Protein AF-A0A7W8MFX2-F1 (afdb_monomer_lite)

Secondary structure (DSSP, 8-state):
--HHHHHHHHHHHHHHHTT---------S---TT-HHHHHHHHHHHHHHHTT-----PPPPP-

Radius of gyration: 16.23 Å; chains: 1; bounding box: 45×31×31 Å

pLDDT: mean 79.92, std 14.5, range [44.38, 97.06]

Organism: NCBI:txid472166

Sequence (63 aa):
MERAHRAKLQRRFGKHLKGKRVICLDIPDDYAFMQPELVALLEKKVARFLLPLREKVPPAGGG

Foldseek 3Di:
DDPVVVVVCCVVCVVVCVVPDDDDLPDDPPDDDPDPVVVVSCCVSCVVVCVVVPPDPDPDDDD

Structure (mmCIF, N/CA/C/O backbone):
data_AF-A0A7W8MFX2-F1
#
_entry.id   AF-A0A7W8MFX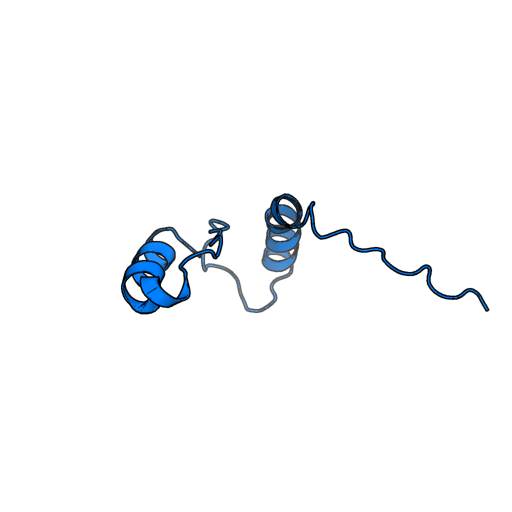2-F1
#
loop_
_atom_site.group_PDB
_atom_site.id
_atom_site.type_symbol
_atom_site.label_atom_id
_atom_site.label_alt_id
_atom_site.label_comp_id
_atom_site.label_asym_id
_atom_site.label_entity_id
_atom_site.label_seq_id
_atom_site.pdbx_PDB_ins_code
_atom_site.Cartn_x
_atom_site.Cartn_y
_atom_site.Cartn_z
_atom_site.occupancy
_atom_site.B_iso_or_equiv
_atom_site.auth_seq_id
_atom_site.auth_comp_id
_atom_site.auth_asym_id
_atom_site.auth_atom_id
_atom_site.pdbx_PDB_model_num
ATOM 1 N N . MET A 1 1 ? -3.817 -5.257 -3.052 1.00 60.69 1 MET A N 1
ATOM 2 C CA . MET A 1 1 ? -4.658 -4.866 -1.875 1.00 60.69 1 MET A CA 1
ATOM 3 C C . MET A 1 1 ? -6.065 -4.521 -2.350 1.00 60.69 1 MET A C 1
ATOM 5 O O . MET A 1 1 ? -6.400 -3.350 -2.521 1.00 60.69 1 MET A O 1
ATOM 9 N N . GLU A 1 2 ? -6.872 -5.546 -2.588 1.00 65.88 2 GLU A N 1
ATOM 10 C CA . GLU A 1 2 ? -8.256 -5.390 -3.038 1.00 65.88 2 GLU A CA 1
ATOM 11 C C . GLU A 1 2 ? -9.203 -5.024 -1.886 1.00 65.88 2 GLU A C 1
ATOM 13 O O . GLU A 1 2 ? -8.865 -5.145 -0.700 1.00 65.88 2 GLU A O 1
ATOM 18 N N . ARG A 1 3 ? -10.431 -4.607 -2.218 1.00 67.62 3 ARG A N 1
ATOM 19 C CA . ARG A 1 3 ? -11.471 -4.273 -1.225 1.00 67.62 3 ARG A CA 1
ATOM 20 C C . ARG A 1 3 ? -11.765 -5.427 -0.258 1.00 67.62 3 ARG A C 1
ATOM 22 O O . ARG A 1 3 ? -12.010 -5.177 0.924 1.00 67.62 3 ARG A O 1
ATOM 29 N N . ALA A 1 4 ? -11.664 -6.673 -0.721 1.00 74.00 4 ALA A N 1
ATOM 30 C CA . ALA A 1 4 ? -11.824 -7.862 0.115 1.00 74.00 4 ALA A CA 1
ATOM 31 C C . ALA A 1 4 ? -10.784 -7.924 1.253 1.00 74.00 4 ALA A C 1
ATOM 33 O O . ALA A 1 4 ? -11.116 -8.253 2.398 1.00 74.00 4 ALA A O 1
ATOM 34 N N . HIS A 1 5 ? -9.540 -7.515 0.985 1.00 73.06 5 HIS A N 1
ATOM 35 C CA . HIS A 1 5 ? -8.482 -7.467 1.997 1.00 73.06 5 HIS A CA 1
ATOM 36 C C . HIS A 1 5 ? -8.762 -6.403 3.062 1.00 73.06 5 HIS A C 1
ATOM 38 O O . HIS A 1 5 ? -8.520 -6.648 4.245 1.00 73.06 5 H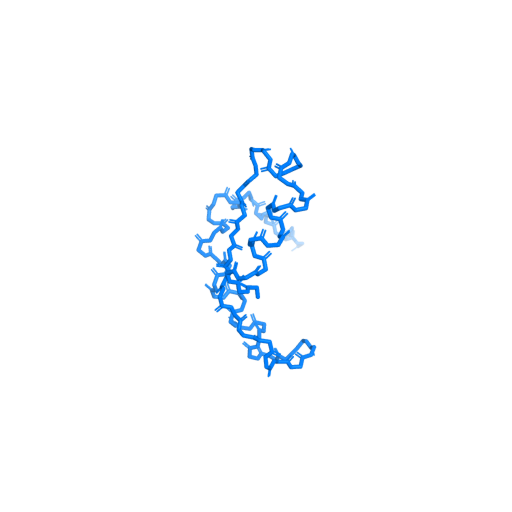IS A O 1
ATOM 44 N N . ARG A 1 6 ? -9.372 -5.269 2.689 1.00 76.81 6 ARG A N 1
ATOM 45 C CA . ARG A 1 6 ? -9.802 -4.241 3.654 1.00 76.81 6 ARG A CA 1
ATOM 46 C C . ARG A 1 6 ? -10.864 -4.760 4.616 1.00 76.81 6 ARG A C 1
ATOM 48 O O . ARG A 1 6 ? -10.747 -4.524 5.816 1.00 76.81 6 ARG A O 1
ATOM 55 N N . ALA A 1 7 ? -11.877 -5.461 4.110 1.00 82.19 7 ALA A N 1
ATOM 56 C CA . ALA A 1 7 ? -12.946 -6.011 4.944 1.00 82.19 7 ALA A CA 1
ATOM 57 C C . ALA A 1 7 ? -12.396 -7.039 5.949 1.00 82.19 7 ALA A C 1
ATOM 59 O O . ALA A 1 7 ? -12.691 -6.971 7.145 1.00 82.19 7 ALA A O 1
ATOM 60 N N . LYS A 1 8 ? -11.512 -7.938 5.491 1.00 85.31 8 LYS A N 1
ATOM 61 C CA . LYS A 1 8 ? -10.823 -8.912 6.354 1.00 85.31 8 LYS A CA 1
ATOM 62 C C . LYS A 1 8 ? -9.948 -8.225 7.411 1.00 85.31 8 LYS A C 1
ATOM 64 O O . LYS A 1 8 ? -9.960 -8.640 8.571 1.00 85.31 8 LYS A O 1
ATOM 69 N N . LEU A 1 9 ? -9.232 -7.163 7.032 1.00 84.88 9 LEU A N 1
ATOM 70 C CA . LEU A 1 9 ? -8.387 -6.379 7.935 1.00 84.88 9 LEU A CA 1
ATOM 71 C C . LEU A 1 9 ? -9.218 -5.661 9.009 1.00 84.88 9 LEU A C 1
ATOM 73 O O . LEU A 1 9 ? -8.897 -5.761 10.191 1.00 84.88 9 LEU A O 1
ATOM 77 N N . GLN A 1 10 ? -10.311 -4.995 8.627 1.00 84.19 10 GLN A N 1
ATOM 78 C CA . GLN A 1 10 ? -11.197 -4.317 9.579 1.00 84.19 10 GLN A CA 1
ATOM 79 C C . GLN A 1 10 ? -11.852 -5.292 10.556 1.00 84.19 10 GLN A C 1
ATOM 81 O O . GLN A 1 10 ? -11.874 -5.025 11.756 1.00 84.19 10 GLN A O 1
ATOM 86 N N . ARG A 1 11 ? -12.315 -6.450 10.074 1.00 87.75 11 ARG A N 1
ATOM 87 C CA . ARG A 1 11 ? -12.935 -7.472 10.926 1.00 87.75 11 ARG A CA 1
ATOM 88 C C . ARG A 1 11 ? -11.968 -8.038 11.970 1.00 87.75 11 ARG A C 1
ATOM 90 O O . ARG A 1 11 ? -12.375 -8.269 13.102 1.00 87.75 11 ARG A O 1
ATOM 97 N N . ARG A 1 12 ? -10.698 -8.262 11.610 1.00 89.00 12 ARG A N 1
ATOM 98 C CA . ARG A 1 12 ? -9.697 -8.848 12.524 1.00 89.00 12 ARG A CA 1
ATOM 99 C C . ARG A 1 12 ? -9.007 -7.816 13.419 1.00 89.00 12 ARG A C 1
ATOM 101 O O . ARG A 1 12 ? -8.674 -8.135 14.554 1.00 89.00 12 ARG A O 1
ATOM 108 N N . PHE A 1 13 ? -8.796 -6.594 12.929 1.00 89.44 13 PHE A N 1
ATOM 109 C CA . PHE A 1 13 ? -7.937 -5.601 13.585 1.00 89.44 13 PHE A CA 1
ATOM 110 C C . PHE A 1 13 ? -8.621 -4.254 13.839 1.00 89.44 13 PHE A C 1
ATOM 112 O O . PHE A 1 13 ? -7.941 -3.293 14.183 1.00 89.44 13 PHE A O 1
ATOM 119 N N . GLY A 1 14 ? -9.949 -4.159 13.729 1.00 85.31 14 GLY A N 1
ATOM 120 C CA . GLY A 1 14 ? -10.693 -2.895 13.824 1.00 85.31 14 GLY A CA 1
ATOM 121 C C . GLY A 1 14 ? -10.329 -2.013 15.025 1.00 85.31 14 GLY A C 1
ATOM 122 O O . GLY A 1 14 ? -10.145 -0.810 14.855 1.00 85.31 14 GLY A O 1
ATOM 123 N N . LYS A 1 15 ? -10.112 -2.602 16.212 1.00 89.19 15 LYS A N 1
ATOM 124 C CA . LYS A 1 15 ? -9.650 -1.869 17.410 1.00 89.19 15 LYS A CA 1
ATOM 125 C C . LYS A 1 15 ? -8.289 -1.180 17.205 1.00 89.19 15 LYS A C 1
ATOM 127 O O . LYS A 1 15 ? -8.125 -0.040 17.620 1.00 89.19 15 LYS A O 1
ATOM 132 N N . HIS A 1 16 ? -7.350 -1.832 16.520 1.00 88.31 16 HIS A N 1
ATOM 133 C CA . HIS A 1 16 ? -6.006 -1.313 16.222 1.00 88.31 16 HIS A CA 1
ATOM 134 C C . HIS A 1 16 ? -5.989 -0.317 15.055 1.00 88.31 16 HIS A C 1
ATOM 136 O O . HIS A 1 16 ? -5.042 0.454 14.899 1.00 88.31 16 HIS A O 1
ATOM 142 N N . LEU A 1 17 ? -7.029 -0.338 14.220 1.00 86.44 17 LEU A N 1
ATOM 143 C CA . LEU A 1 17 ? -7.193 0.581 13.095 1.00 86.44 17 LEU A CA 1
ATOM 144 C C . LEU A 1 17 ? -7.905 1.880 13.489 1.00 86.44 17 LEU A C 1
ATOM 146 O O . LEU A 1 17 ? -7.992 2.793 12.668 1.00 86.44 17 LEU A O 1
ATOM 150 N N . LYS A 1 18 ? -8.413 1.992 14.723 1.00 84.94 18 LYS A N 1
ATOM 151 C CA . LYS A 1 18 ? -9.069 3.210 15.205 1.00 84.94 18 LYS A CA 1
ATOM 152 C C . LYS A 1 18 ? -8.096 4.394 15.103 1.00 84.94 18 LYS A C 1
ATOM 154 O O . LYS A 1 18 ? -6.978 4.329 15.600 1.00 84.94 18 LYS A O 1
ATOM 159 N N . GLY A 1 19 ? -8.515 5.458 14.415 1.00 85.44 19 GLY A N 1
ATOM 160 C CA . GLY A 1 19 ? -7.692 6.650 14.169 1.00 85.44 19 GLY A CA 1
ATOM 161 C C . GLY A 1 19 ? -6.638 6.506 13.062 1.00 85.44 19 GLY A C 1
ATOM 162 O O . GLY A 1 19 ? -5.927 7.467 12.784 1.00 85.44 19 GLY A O 1
ATOM 163 N N . LYS A 1 20 ? -6.534 5.347 12.395 1.00 86.94 20 LYS A N 1
ATOM 164 C CA . LYS A 1 20 ? -5.598 5.130 11.281 1.00 86.94 20 LYS A CA 1
ATOM 165 C C . LYS A 1 20 ? -6.340 5.139 9.947 1.00 86.94 20 LYS A C 1
ATOM 167 O O . LYS A 1 20 ? -7.350 4.457 9.770 1.00 86.94 20 LYS A O 1
ATOM 172 N N . ARG A 1 21 ? -5.809 5.873 8.968 1.00 85.38 21 ARG A N 1
ATOM 173 C CA . ARG A 1 21 ? -6.338 5.883 7.600 1.00 85.38 21 ARG A CA 1
ATOM 174 C C . ARG A 1 21 ? -5.761 4.706 6.813 1.00 85.38 21 ARG A C 1
ATOM 176 O O . ARG A 1 21 ? -4.588 4.710 6.462 1.00 85.38 21 ARG A O 1
ATOM 183 N N . VAL A 1 22 ? -6.595 3.711 6.511 1.00 84.81 22 VAL A N 1
ATOM 184 C CA . VAL A 1 22 ? -6.230 2.585 5.634 1.00 84.81 22 VAL A CA 1
ATOM 185 C C . VAL A 1 22 ? -6.612 2.917 4.194 1.00 84.81 22 VAL A C 1
ATOM 187 O O . VAL A 1 22 ? -7.774 3.221 3.919 1.00 84.81 22 VAL A O 1
ATOM 190 N N . ILE A 1 23 ? -5.645 2.841 3.278 1.00 86.06 23 ILE A N 1
ATOM 191 C CA . ILE A 1 23 ? -5.820 3.166 1.858 1.00 86.06 23 ILE A CA 1
ATOM 192 C C . ILE A 1 23 ? -5.578 1.902 1.032 1.00 86.06 23 ILE A C 1
ATOM 194 O O . ILE A 1 23 ? -4.518 1.289 1.119 1.00 86.06 23 ILE A O 1
ATOM 198 N N . CYS A 1 24 ? -6.562 1.513 0.223 1.00 87.31 24 CYS A N 1
ATOM 199 C CA . CYS A 1 24 ? -6.407 0.441 -0.757 1.00 87.31 24 CYS A CA 1
ATOM 200 C C . CYS A 1 24 ? -5.995 1.048 -2.094 1.00 87.31 24 CYS A C 1
ATOM 202 O O . CYS A 1 24 ? -6.703 1.906 -2.618 1.00 87.31 24 CYS A O 1
ATOM 204 N N . LEU A 1 25 ? -4.864 0.599 -2.639 1.00 88.19 25 LEU A N 1
ATOM 205 C CA . LEU A 1 25 ? -4.347 1.088 -3.920 1.00 88.19 25 LEU A CA 1
ATOM 206 C C . LEU A 1 25 ? -4.997 0.413 -5.133 1.00 88.19 25 LEU A C 1
ATOM 208 O O . LEU A 1 25 ? -4.771 0.879 -6.248 1.00 88.19 25 LEU A O 1
ATOM 212 N N . ASP A 1 26 ? -5.788 -0.647 -4.924 1.00 84.75 26 ASP A N 1
ATOM 213 C CA . ASP A 1 26 ? -6.470 -1.382 -5.997 1.00 84.75 26 ASP A CA 1
ATOM 214 C C . ASP A 1 26 ? -5.464 -1.816 -7.083 1.00 84.75 26 ASP A C 1
ATOM 216 O O . ASP A 1 26 ? -5.473 -1.350 -8.220 1.00 84.75 26 ASP A O 1
ATOM 220 N N . ILE A 1 27 ? -4.455 -2.572 -6.646 1.00 86.75 27 ILE A N 1
ATOM 221 C CA . ILE A 1 27 ? -3.415 -3.169 -7.492 1.00 86.75 27 ILE A CA 1
ATOM 222 C C . ILE A 1 27 ? -3.668 -4.683 -7.467 1.00 86.75 27 ILE A C 1
ATOM 224 O O . ILE A 1 27 ? -3.794 -5.204 -6.342 1.00 86.75 27 ILE A O 1
ATOM 228 N N . PRO A 1 28 ? -3.791 -5.335 -8.641 1.00 85.69 28 PRO A N 1
ATOM 229 C CA . PRO A 1 28 ? -4.006 -6.776 -8.748 1.00 85.69 28 PRO A CA 1
ATOM 230 C C . PRO A 1 28 ? -2.746 -7.562 -8.353 1.00 85.69 28 PRO A C 1
ATOM 232 O O . PRO A 1 28 ? -1.655 -6.996 -8.287 1.00 85.69 28 PRO A O 1
ATOM 235 N N . ASP A 1 29 ? -2.906 -8.849 -8.049 1.00 84.00 29 ASP A N 1
ATOM 236 C CA . ASP A 1 29 ? -1.843 -9.728 -7.527 1.00 84.00 29 ASP A CA 1
ATOM 237 C C . ASP A 1 29 ? -1.110 -10.505 -8.640 1.00 84.00 29 ASP A C 1
ATOM 239 O O . ASP A 1 29 ? -0.571 -11.578 -8.413 1.00 84.00 29 ASP A O 1
ATOM 243 N N . ASP A 1 30 ? -1.091 -9.968 -9.860 1.00 91.56 30 ASP A N 1
ATOM 244 C CA . ASP A 1 30 ? -0.544 -10.63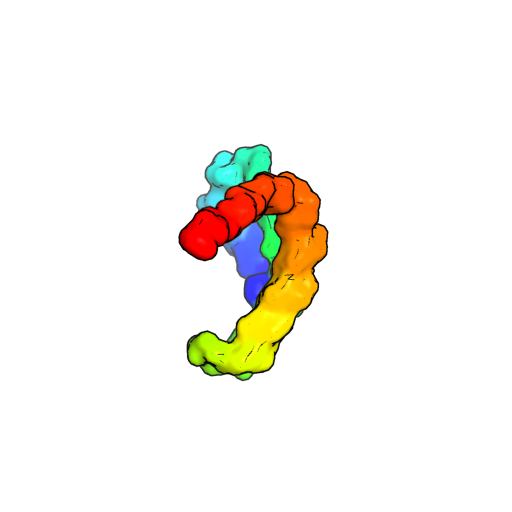5 -11.054 1.00 91.56 30 ASP A CA 1
ATOM 245 C C . ASP A 1 30 ? 0.926 -10.276 -11.336 1.00 91.56 30 ASP A C 1
ATOM 247 O O . ASP A 1 30 ? 1.427 -10.465 -12.444 1.00 91.56 30 ASP A O 1
ATOM 251 N N . TYR A 1 31 ? 1.626 -9.721 -10.346 1.00 92.44 31 TYR A N 1
ATOM 252 C CA . TYR A 1 31 ? 2.999 -9.249 -10.496 1.00 92.44 31 TYR A CA 1
ATOM 253 C C . TYR A 1 31 ? 3.982 -10.138 -9.745 1.00 92.44 31 TYR A C 1
ATOM 255 O O . TYR A 1 31 ? 3.756 -10.517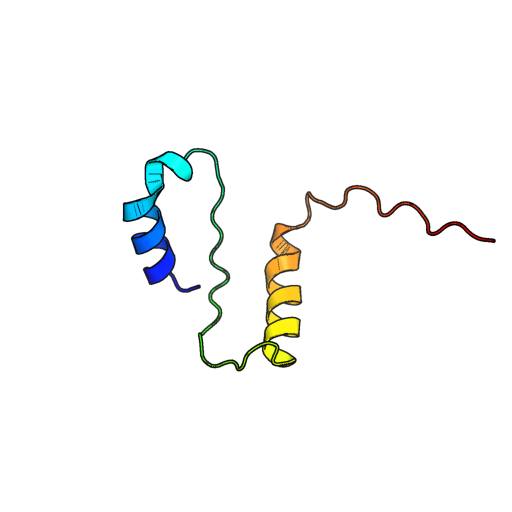 -8.593 1.00 92.44 31 TYR A O 1
ATOM 263 N N . ALA A 1 32 ? 5.133 -10.395 -10.365 1.00 94.88 32 ALA A N 1
ATOM 264 C CA . ALA A 1 32 ? 6.245 -11.024 -9.669 1.00 94.88 32 ALA A CA 1
ATOM 265 C C . ALA A 1 32 ? 6.826 -10.081 -8.602 1.00 94.88 32 ALA A C 1
ATOM 267 O O . ALA A 1 32 ? 6.710 -8.851 -8.674 1.00 94.88 32 ALA A O 1
ATOM 268 N N . PHE A 1 33 ? 7.502 -10.668 -7.615 1.00 91.81 33 PHE A N 1
ATOM 269 C CA . PHE A 1 33 ? 8.214 -9.905 -6.598 1.00 91.81 33 PHE A CA 1
ATOM 270 C C . PHE A 1 33 ? 9.180 -8.904 -7.254 1.00 91.81 33 PHE A C 1
ATOM 272 O O . PHE A 1 33 ? 10.039 -9.292 -8.041 1.00 91.81 33 PHE A O 1
ATOM 279 N N . MET A 1 34 ? 9.024 -7.617 -6.922 1.00 91.50 34 MET A N 1
ATOM 280 C CA . MET A 1 34 ? 9.847 -6.507 -7.429 1.00 91.50 34 MET A CA 1
ATOM 281 C C . MET A 1 34 ? 9.817 -6.305 -8.953 1.00 91.50 34 MET A C 1
ATOM 283 O O . MET A 1 34 ? 10.721 -5.679 -9.507 1.00 91.50 34 MET A O 1
ATOM 287 N N . GLN A 1 35 ? 8.774 -6.776 -9.644 1.00 97.06 35 GLN A N 1
ATOM 288 C CA . GLN A 1 35 ? 8.615 -6.502 -11.071 1.00 97.06 35 GLN A CA 1
ATOM 289 C C . GLN A 1 35 ? 8.632 -4.981 -11.340 1.00 97.06 35 GLN A C 1
ATOM 291 O O . GLN A 1 35 ? 7.913 -4.241 -10.663 1.00 97.06 35 GLN A O 1
ATOM 296 N N . PRO A 1 36 ? 9.397 -4.486 -12.331 1.00 95.75 36 PRO A N 1
ATOM 297 C CA . PRO A 1 36 ? 9.539 -3.047 -12.578 1.00 95.75 36 PRO A CA 1
ATOM 298 C C . PRO A 1 36 ? 8.205 -2.310 -12.771 1.00 95.75 36 PRO A C 1
ATOM 300 O O . PRO A 1 36 ? 8.016 -1.204 -12.267 1.00 95.75 36 PRO A O 1
ATOM 303 N N . GLU A 1 37 ? 7.244 -2.945 -13.442 1.00 95.31 37 GLU A N 1
ATOM 304 C CA . GLU A 1 37 ? 5.902 -2.396 -13.662 1.00 95.31 37 GLU A CA 1
ATOM 305 C C . GLU A 1 37 ? 5.109 -2.234 -12.357 1.00 95.31 37 GLU A C 1
ATOM 307 O O . GLU A 1 37 ? 4.406 -1.238 -12.180 1.00 95.31 37 GLU A O 1
ATOM 312 N N . LEU A 1 38 ? 5.265 -3.173 -11.416 1.00 94.56 38 LEU A N 1
ATOM 313 C CA . LEU A 1 38 ? 4.667 -3.084 -10.084 1.00 94.56 38 LEU A CA 1
ATOM 314 C C . LEU A 1 38 ? 5.239 -1.891 -9.319 1.00 94.56 38 LEU A C 1
ATOM 316 O O . LEU A 1 38 ? 4.481 -1.131 -8.713 1.00 94.56 38 LEU A O 1
ATOM 320 N N . VAL A 1 39 ? 6.562 -1.711 -9.366 1.00 94.12 39 VAL A N 1
ATOM 321 C CA . VAL A 1 39 ? 7.250 -0.595 -8.701 1.00 94.12 39 VAL A CA 1
ATOM 322 C C . VAL A 1 39 ? 6.757 0.740 -9.2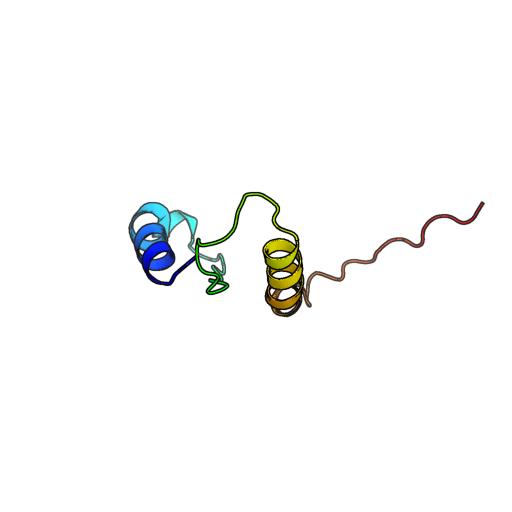62 1.00 94.12 39 VAL A C 1
ATOM 324 O O . VAL A 1 39 ? 6.268 1.575 -8.501 1.00 94.12 39 VAL A O 1
ATOM 327 N N . ALA A 1 40 ? 6.758 0.903 -10.587 1.00 94.06 40 ALA A N 1
ATOM 328 C CA . ALA A 1 40 ? 6.300 2.134 -11.233 1.00 94.06 40 ALA A CA 1
ATOM 329 C C . ALA A 1 40 ? 4.820 2.443 -10.920 1.00 94.06 40 ALA A C 1
ATOM 331 O O . ALA A 1 40 ? 4.434 3.595 -10.676 1.00 94.06 40 ALA A O 1
ATOM 332 N N . LEU A 1 41 ? 3.971 1.410 -10.883 1.00 93.19 41 LEU A N 1
ATOM 333 C CA . LEU A 1 41 ? 2.563 1.544 -10.519 1.00 93.19 41 LEU A CA 1
ATOM 334 C C . LEU A 1 41 ? 2.388 1.972 -9.054 1.00 93.19 41 LEU A C 1
ATOM 336 O O . LEU A 1 41 ? 1.550 2.836 -8.764 1.00 93.19 41 LEU A O 1
ATOM 340 N N . LEU A 1 42 ? 3.169 1.393 -8.138 1.00 91.94 42 LEU A N 1
ATOM 341 C CA . LEU A 1 42 ? 3.172 1.757 -6.721 1.00 91.94 42 LEU A CA 1
ATOM 342 C C . LEU A 1 42 ? 3.571 3.220 -6.535 1.00 91.94 42 LEU A C 1
ATOM 344 O O . LEU A 1 42 ? 2.808 3.958 -5.911 1.00 91.94 42 LEU A O 1
ATOM 348 N N . GLU A 1 43 ? 4.684 3.662 -7.121 1.00 91.56 43 GLU A N 1
ATOM 349 C CA . GLU A 1 43 ? 5.155 5.050 -7.014 1.00 91.56 43 GLU A CA 1
ATOM 350 C C . GLU A 1 43 ? 4.081 6.046 -7.470 1.00 91.56 43 GLU A C 1
ATOM 352 O O . GLU A 1 43 ? 3.703 6.961 -6.728 1.00 91.56 43 GLU A O 1
ATOM 357 N N . LYS A 1 44 ? 3.482 5.803 -8.642 1.00 90.75 44 LYS A N 1
ATOM 358 C CA . LYS A 1 44 ? 2.415 6.650 -9.192 1.00 90.75 44 LYS A CA 1
ATOM 359 C C . LYS A 1 44 ? 1.177 6.696 -8.294 1.00 90.75 44 LYS A C 1
ATOM 361 O O . LYS A 1 44 ? 0.573 7.759 -8.111 1.00 90.75 44 LYS A O 1
ATOM 366 N N . LYS A 1 45 ? 0.737 5.552 -7.755 1.00 90.19 45 LYS A N 1
ATOM 367 C CA . LYS A 1 45 ? -0.483 5.506 -6.932 1.00 90.19 45 LYS A CA 1
ATOM 368 C C . LYS A 1 45 ? -0.255 6.080 -5.535 1.00 90.19 45 LYS A C 1
ATOM 370 O O . LYS A 1 45 ? -1.140 6.790 -5.053 1.00 90.19 45 LYS A O 1
ATOM 375 N N . VAL A 1 46 ? 0.891 5.789 -4.921 1.00 90.25 46 VAL A N 1
ATOM 376 C CA . VAL A 1 46 ? 1.248 6.187 -3.553 1.00 90.25 46 VAL A CA 1
ATOM 377 C C . VAL A 1 46 ? 1.527 7.686 -3.453 1.00 90.25 46 VAL A C 1
ATOM 379 O O . VAL A 1 46 ? 1.096 8.299 -2.475 1.00 90.25 46 VAL A O 1
ATOM 382 N N . ALA A 1 47 ? 2.139 8.305 -4.471 1.00 87.81 47 ALA A N 1
ATOM 383 C CA . ALA A 1 47 ? 2.469 9.735 -4.473 1.00 87.81 47 ALA A CA 1
ATOM 384 C C . ALA A 1 47 ? 1.284 10.643 -4.082 1.00 87.81 47 ALA A C 1
ATOM 386 O O . ALA A 1 47 ? 1.438 11.590 -3.312 1.00 87.81 47 ALA A O 1
ATOM 387 N N . ARG A 1 48 ? 0.066 10.299 -4.520 1.00 85.62 48 ARG A N 1
ATOM 388 C CA . ARG A 1 48 ? -1.178 11.039 -4.217 1.00 85.62 48 ARG A CA 1
ATOM 389 C C . ARG A 1 48 ? -1.550 11.064 -2.730 1.00 85.62 48 ARG A C 1
ATOM 391 O O . ARG A 1 48 ? -2.350 11.896 -2.314 1.00 85.62 48 ARG A O 1
ATOM 398 N N . PHE A 1 49 ? -1.000 10.150 -1.935 1.00 85.50 49 PHE A N 1
ATOM 399 C CA . PHE A 1 49 ? -1.289 10.006 -0.508 1.00 85.50 49 PHE A CA 1
ATOM 400 C C . PHE A 1 49 ? -0.132 10.457 0.392 1.00 85.50 49 PHE A C 1
ATOM 402 O O . PHE A 1 49 ? -0.356 10.672 1.580 1.00 85.50 49 PHE A O 1
ATOM 409 N N . LEU A 1 50 ? 1.069 10.640 -0.167 1.00 78.25 50 LEU A N 1
ATOM 410 C CA . LEU A 1 50 ? 2.264 11.103 0.550 1.00 78.25 50 LEU A CA 1
ATOM 411 C C . LEU A 1 50 ? 2.441 12.628 0.540 1.00 78.25 50 LEU A C 1
ATOM 413 O O . LEU A 1 50 ? 3.372 13.136 1.151 1.00 78.25 50 LEU A O 1
ATOM 417 N N . LEU A 1 51 ? 1.555 13.382 -0.114 1.00 66.88 51 LEU A N 1
ATOM 418 C CA . LEU A 1 51 ? 1.688 14.837 -0.246 1.00 66.88 51 LE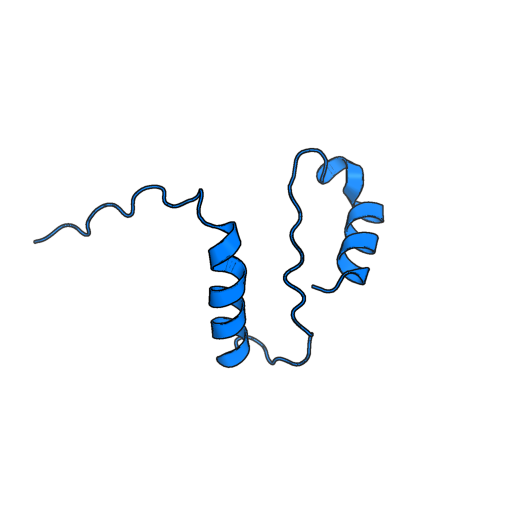U A CA 1
ATOM 419 C C . LEU A 1 51 ? 1.649 15.673 1.057 1.00 66.88 51 LEU A C 1
ATOM 421 O O . LEU A 1 51 ? 2.102 16.813 0.985 1.00 66.88 51 LEU A O 1
ATOM 425 N N . PRO A 1 52 ? 1.245 15.169 2.246 1.00 58.75 52 PRO A N 1
ATOM 426 C CA . PRO A 1 52 ? 1.553 15.850 3.507 1.00 58.75 52 PRO A CA 1
ATOM 427 C C . PRO A 1 52 ? 2.878 15.413 4.174 1.00 58.75 52 PRO A C 1
ATOM 429 O O . PRO A 1 52 ? 3.208 15.943 5.226 1.00 58.75 52 PRO A O 1
ATOM 432 N N . LEU A 1 53 ? 3.653 14.486 3.589 1.00 53.47 53 LEU A N 1
ATOM 433 C CA . LEU A 1 53 ? 4.935 13.980 4.119 1.00 53.47 53 LEU A CA 1
ATOM 434 C C . LEU A 1 53 ? 6.170 14.517 3.378 1.00 53.47 53 LEU A C 1
ATOM 436 O O . LEU A 1 53 ? 7.253 13.949 3.503 1.00 53.47 53 LEU A O 1
ATOM 440 N N . ARG A 1 54 ? 6.059 15.637 2.650 1.00 52.44 54 ARG A N 1
ATOM 441 C CA . ARG A 1 54 ? 7.246 16.440 2.300 1.00 52.44 54 ARG A CA 1
ATOM 442 C C . ARG A 1 54 ? 7.772 17.129 3.566 1.00 52.44 54 ARG A C 1
ATOM 444 O O . ARG A 1 54 ? 7.794 18.353 3.648 1.00 52.44 54 ARG A O 1
ATOM 451 N N . GLU A 1 55 ? 8.171 16.349 4.565 1.00 52.22 55 GLU A N 1
ATOM 452 C CA . GLU A 1 55 ? 9.171 16.821 5.506 1.00 52.22 55 GLU A CA 1
ATOM 453 C C . GLU A 1 55 ? 10.490 16.898 4.732 1.00 52.22 55 GLU A C 1
ATOM 455 O O . GLU A 1 55 ? 10.813 16.028 3.920 1.00 52.22 55 GLU A O 1
ATOM 460 N N . LYS A 1 56 ? 11.154 18.042 4.888 1.00 52.44 56 LYS A N 1
ATOM 461 C CA . LYS A 1 56 ? 12.338 18.493 4.157 1.00 52.44 56 LYS A CA 1
ATOM 462 C C . LYS A 1 56 ? 13.313 17.344 3.891 1.00 52.44 56 LYS A C 1
ATOM 464 O O . LYS A 1 56 ? 13.899 16.815 4.825 1.00 52.44 56 LYS A O 1
ATOM 469 N N . VAL A 1 57 ? 13.571 17.050 2.617 1.00 56.16 57 VAL A N 1
ATOM 470 C CA . VAL A 1 57 ? 14.867 16.482 2.227 1.00 56.16 57 VAL A CA 1
ATOM 471 C C . VAL A 1 57 ? 15.911 17.517 2.669 1.00 56.16 57 VAL A C 1
ATOM 473 O O . VAL A 1 57 ? 15.865 18.636 2.146 1.00 56.16 57 VAL A O 1
ATOM 476 N N . PRO A 1 58 ? 16.782 17.242 3.661 1.00 57.06 58 PRO A N 1
ATOM 477 C CA . PRO A 1 58 ? 17.888 18.148 3.935 1.00 57.06 58 PRO A CA 1
ATOM 478 C C . PRO A 1 58 ? 18.737 18.230 2.658 1.00 57.06 58 PRO A C 1
ATOM 480 O O . PRO A 1 58 ? 18.937 17.195 2.013 1.00 57.06 58 PRO A O 1
ATOM 483 N N . PRO A 1 59 ? 19.187 19.428 2.238 1.00 54.47 59 PRO A N 1
ATOM 484 C CA . PRO A 1 59 ? 20.053 19.531 1.075 1.00 54.47 59 PRO A CA 1
ATOM 485 C C . PRO A 1 59 ? 21.266 18.637 1.322 1.00 54.47 59 PRO A C 1
ATOM 487 O O . PRO A 1 59 ? 21.901 18.731 2.374 1.00 54.47 59 PRO A O 1
ATOM 490 N N . ALA A 1 60 ? 21.535 17.731 0.379 1.00 60.53 60 ALA A N 1
ATOM 491 C CA . ALA A 1 60 ? 22.759 16.950 0.382 1.00 60.53 60 ALA A CA 1
ATOM 492 C C . ALA A 1 60 ? 23.923 17.934 0.544 1.00 60.53 60 ALA A C 1
ATOM 494 O O . ALA A 1 60 ? 24.028 18.891 -0.225 1.00 60.53 60 ALA A O 1
ATOM 495 N N . GLY A 1 61 ? 24.716 17.751 1.602 1.00 55.94 61 GLY A N 1
ATOM 496 C CA . GLY A 1 61 ? 25.862 18.602 1.883 1.00 55.94 61 GLY A CA 1
ATOM 497 C C . GLY A 1 61 ? 26.765 18.646 0.658 1.00 55.94 61 GLY A C 1
ATOM 498 O O . GLY A 1 61 ? 27.250 17.609 0.211 1.00 55.94 61 GLY A O 1
ATOM 499 N N . GLY A 1 62 ? 26.935 19.845 0.103 1.00 51.62 62 GLY A N 1
ATOM 500 C CA . GLY A 1 62 ? 27.998 20.126 -0.846 1.00 51.62 62 GLY A CA 1
ATOM 501 C C . GLY A 1 62 ? 29.323 20.100 -0.094 1.00 51.62 62 GLY A C 1
ATOM 502 O O . GLY A 1 62 ? 29.469 20.805 0.907 1.00 51.62 62 GLY A O 1
ATOM 503 N N . GLY A 1 63 ? 30.227 19.236 -0.547 1.00 44.38 63 GLY A N 1
ATOM 504 C CA . GLY A 1 63 ? 31.663 19.380 -0.318 1.00 44.38 63 GLY A CA 1
ATOM 505 C C . GLY A 1 63 ? 32.270 20.321 -1.346 1.00 44.38 63 GLY A C 1
ATOM 506 O O . GLY A 1 63 ? 31.658 20.470 -2.429 1.00 44.38 63 GLY A O 1
#